Protein AF-A0A257NS81-F1 (afdb_monomer)

Foldseek 3Di:
DDVVLVVVVVVVVLCQQQQLQVQKHKDKDAPVDPVDPVCGIDIDIDGHHRDHDPVNVVVVVDDDDPDDDPPDDDDPVVVVVCVPVDDDPD

Structure (mmCIF, N/CA/C/O backbone):
data_AF-A0A257NS81-F1
#
_entry.id   AF-A0A257NS81-F1
#
loop_
_atom_site.group_PDB
_atom_site.id
_atom_site.type_symbol
_atom_site.label_atom_id
_atom_site.label_alt_id
_atom_site.label_comp_id
_atom_site.label_asym_id
_atom_site.label_entity_id
_atom_site.label_seq_id
_atom_site.pdbx_PDB_ins_code
_atom_site.Cartn_x
_atom_site.Cartn_y
_atom_site.Cartn_z
_atom_site.occupancy
_atom_site.B_iso_or_equiv
_atom_site.auth_seq_id
_atom_site.auth_comp_id
_atom_site.auth_asym_id
_atom_site.auth_atom_id
_atom_site.pdbx_PDB_model_num
ATOM 1 N N . MET A 1 1 ? 1.415 -20.001 5.092 1.00 54.94 1 MET A N 1
ATOM 2 C CA . MET A 1 1 ? 1.393 -18.522 5.126 1.00 54.94 1 MET A CA 1
ATOM 3 C C . MET A 1 1 ? 0.448 -18.071 4.015 1.00 54.94 1 MET A C 1
ATOM 5 O O . MET A 1 1 ? 0.680 -18.458 2.878 1.00 54.94 1 MET A O 1
ATOM 9 N N . SER A 1 2 ? -0.675 -17.415 4.328 1.00 81.12 2 SER A N 1
ATOM 10 C CA . SER A 1 2 ? -1.667 -17.037 3.304 1.00 81.12 2 SER A CA 1
ATOM 11 C C . SER A 1 2 ? -1.199 -15.786 2.558 1.00 81.12 2 SER A C 1
ATOM 13 O O . SER A 1 2 ? -0.878 -14.786 3.201 1.00 81.12 2 SER A O 1
ATOM 15 N N . GLY A 1 3 ? -1.168 -15.818 1.222 1.00 90.12 3 GLY A N 1
ATOM 16 C CA . GLY A 1 3 ? -0.794 -14.660 0.396 1.00 90.12 3 GLY A CA 1
ATOM 17 C C . GLY A 1 3 ? -1.673 -13.425 0.641 1.00 90.12 3 GLY A C 1
ATOM 18 O O . GLY A 1 3 ? -1.224 -12.302 0.437 1.00 90.12 3 GLY A O 1
ATOM 19 N N . THR A 1 4 ? -2.885 -13.618 1.167 1.00 91.44 4 THR A N 1
ATOM 20 C CA . THR A 1 4 ? -3.811 -12.543 1.541 1.00 91.44 4 THR A CA 1
ATOM 21 C C . THR A 1 4 ? -3.241 -11.618 2.616 1.00 91.44 4 THR A C 1
ATOM 23 O O . THR A 1 4 ? -3.296 -10.404 2.456 1.00 91.44 4 THR A O 1
ATOM 26 N N . TYR A 1 5 ? -2.631 -12.154 3.679 1.00 92.50 5 TYR A N 1
ATOM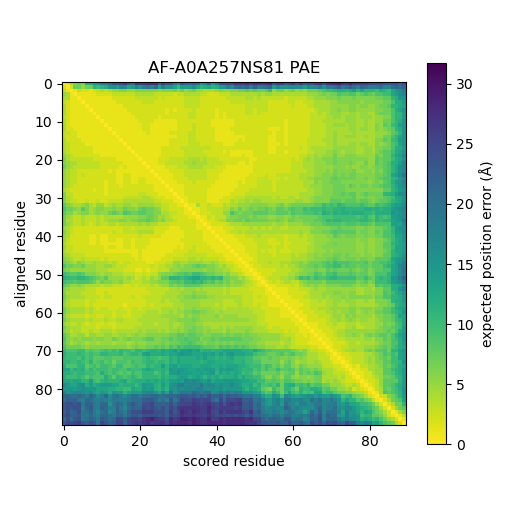 27 C CA . TYR A 1 5 ? -2.064 -11.308 4.739 1.00 92.50 5 TYR A CA 1
ATOM 28 C C . TYR A 1 5 ? -0.875 -10.484 4.240 1.00 92.50 5 TYR A C 1
ATOM 30 O O . TYR A 1 5 ? -0.713 -9.331 4.630 1.00 92.50 5 TYR A O 1
ATOM 38 N N . ILE A 1 6 ? -0.088 -11.047 3.319 1.00 94.25 6 ILE A N 1
ATOM 39 C CA . ILE A 1 6 ? 1.008 -10.329 2.659 1.00 94.25 6 ILE A CA 1
ATOM 40 C C . ILE A 1 6 ? 0.445 -9.180 1.813 1.00 94.25 6 ILE A C 1
ATOM 42 O O . ILE A 1 6 ? 0.943 -8.058 1.888 1.00 94.25 6 ILE A O 1
ATOM 46 N N . ALA A 1 7 ? -0.626 -9.431 1.054 1.00 94.88 7 ALA A N 1
ATOM 47 C CA . ALA A 1 7 ? -1.292 -8.397 0.267 1.00 94.88 7 ALA A CA 1
ATOM 48 C C . ALA A 1 7 ? -1.881 -7.279 1.146 1.00 94.88 7 ALA A C 1
ATOM 50 O O . ALA A 1 7 ? -1.740 -6.106 0.807 1.00 94.88 7 ALA A O 1
ATOM 51 N N . HIS A 1 8 ? -2.486 -7.618 2.289 1.00 95.88 8 HIS A N 1
ATOM 52 C CA . HIS A 1 8 ? -3.004 -6.625 3.235 1.00 95.88 8 HIS A CA 1
ATOM 53 C C . HIS A 1 8 ? -1.879 -5.784 3.847 1.00 95.88 8 HIS A C 1
ATOM 55 O O . HIS A 1 8 ? -2.002 -4.564 3.895 1.00 95.88 8 HIS A O 1
ATOM 61 N N . GLY A 1 9 ? -0.759 -6.399 4.239 1.00 95.44 9 GLY A N 1
ATOM 62 C CA . GLY A 1 9 ? 0.417 -5.668 4.723 1.00 95.44 9 GLY A CA 1
ATOM 63 C C . GLY A 1 9 ? 0.968 -4.694 3.678 1.00 95.44 9 GLY A C 1
ATOM 64 O O . GLY A 1 9 ? 1.192 -3.524 3.977 1.00 95.44 9 GLY A O 1
ATOM 65 N N . ALA A 1 10 ? 1.097 -5.141 2.425 1.00 95.62 10 ALA A N 1
ATOM 66 C CA . ALA A 1 10 ? 1.518 -4.272 1.327 1.00 95.62 10 ALA A CA 1
ATOM 67 C C . ALA A 1 10 ? 0.531 -3.114 1.093 1.00 95.62 10 ALA A C 1
ATOM 69 O O . ALA A 1 10 ? 0.946 -1.990 0.821 1.00 95.62 10 ALA A O 1
ATOM 70 N N . LEU A 1 11 ? -0.779 -3.360 1.194 1.00 96.94 11 LEU A N 1
ATOM 71 C CA . LEU A 1 11 ? -1.794 -2.310 1.090 1.00 96.94 11 LEU A CA 1
ATOM 72 C C . LEU A 1 11 ? -1.673 -1.282 2.223 1.00 96.94 11 LEU A C 1
ATOM 74 O O . LEU A 1 11 ? -1.704 -0.087 1.943 1.00 96.94 11 LEU A O 1
ATOM 78 N N . ILE A 1 12 ? -1.506 -1.733 3.468 1.00 97.62 12 ILE A N 1
ATOM 79 C CA . ILE A 1 12 ? -1.338 -0.857 4.636 1.00 97.62 12 ILE A CA 1
ATOM 80 C C . ILE A 1 12 ? -0.139 0.074 4.438 1.00 97.62 12 ILE A C 1
ATOM 82 O O . ILE A 1 12 ? -0.285 1.283 4.593 1.00 97.62 12 ILE A O 1
ATOM 86 N N . GLU A 1 13 ? 1.006 -0.454 4.004 1.00 96.69 13 GLU A N 1
ATOM 87 C CA . GLU A 1 13 ? 2.195 0.364 3.731 1.00 96.69 13 GLU A CA 1
ATOM 88 C C . GLU A 1 13 ? 1.942 1.403 2.627 1.00 96.69 13 GLU A C 1
ATOM 90 O O . GLU A 1 13 ? 2.305 2.570 2.761 1.00 96.69 13 GLU A O 1
ATOM 95 N N . ASN A 1 14 ? 1.241 1.020 1.553 1.00 96.69 14 ASN A N 1
ATOM 96 C CA . ASN A 1 14 ? 0.859 1.976 0.512 1.00 96.69 14 ASN A CA 1
ATOM 97 C C . ASN A 1 14 ? -0.032 3.103 1.065 1.00 96.69 14 ASN A C 1
ATOM 99 O O . ASN A 1 14 ? 0.117 4.249 0.646 1.00 96.69 14 ASN A O 1
ATOM 103 N N . ILE A 1 15 ? -0.948 2.796 1.990 1.00 96.75 15 ILE A N 1
ATOM 104 C CA . ILE A 1 15 ? -1.805 3.798 2.639 1.00 96.75 15 ILE A CA 1
ATOM 105 C C . ILE A 1 15 ? -0.962 4.741 3.504 1.00 96.75 15 ILE A C 1
ATOM 107 O O . ILE A 1 15 ? -1.144 5.954 3.412 1.00 96.75 15 ILE A O 1
ATOM 111 N N . ILE A 1 16 ? -0.013 4.212 4.285 1.00 96.44 16 ILE A N 1
ATOM 112 C CA . ILE A 1 16 ? 0.909 5.011 5.110 1.00 96.44 16 ILE A CA 1
ATOM 113 C C . ILE A 1 16 ? 1.713 5.984 4.239 1.00 96.44 16 ILE A C 1
ATOM 115 O O . ILE A 1 16 ? 1.804 7.166 4.564 1.00 96.44 16 ILE A O 1
ATOM 119 N N . LEU A 1 17 ? 2.254 5.508 3.115 1.00 95.88 17 LEU A N 1
ATOM 120 C CA . LEU A 1 17 ? 3.045 6.325 2.193 1.00 95.88 17 LEU A CA 1
ATOM 121 C C . LEU A 1 17 ? 2.201 7.368 1.446 1.00 95.88 17 LEU A C 1
ATOM 123 O O . LEU A 1 17 ? 2.683 8.470 1.189 1.00 95.88 17 LEU A O 1
ATOM 127 N N . ALA A 1 18 ? 0.959 7.037 1.081 1.00 95.56 18 ALA A N 1
ATOM 128 C CA . ALA A 1 18 ? 0.108 7.910 0.276 1.00 95.56 18 ALA A CA 1
ATOM 129 C C . ALA A 1 18 ? -0.676 8.946 1.098 1.00 95.56 18 ALA A C 1
ATOM 131 O O . ALA A 1 18 ? -0.940 10.034 0.590 1.00 95.56 18 ALA A O 1
ATOM 132 N N . ALA A 1 19 ? -1.047 8.646 2.347 1.00 96.38 19 ALA A N 1
ATOM 133 C CA . ALA A 1 19 ? -1.884 9.524 3.171 1.00 9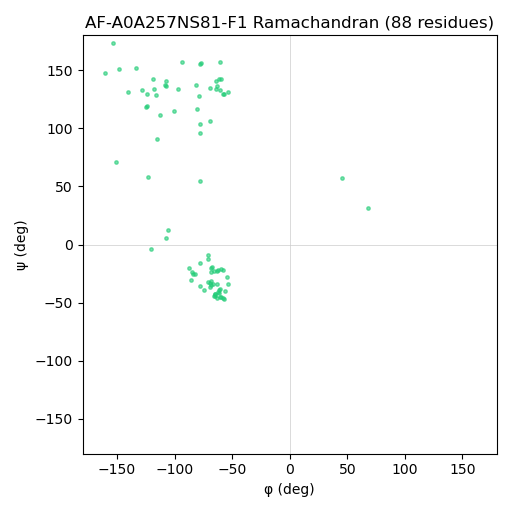6.38 19 ALA A CA 1
ATOM 134 C C . ALA A 1 19 ? -1.325 10.958 3.351 1.00 96.38 19 ALA A C 1
ATOM 136 O O . ALA A 1 19 ? -2.105 11.911 3.218 1.00 96.38 19 ALA A O 1
ATOM 137 N N . PRO A 1 20 ? -0.003 11.172 3.533 1.00 96.31 20 PRO A N 1
ATOM 138 C CA . PRO A 1 20 ? 0.559 12.517 3.651 1.00 96.31 20 PRO A CA 1
ATOM 139 C C . PRO A 1 20 ? 0.375 13.392 2.404 1.00 96.31 20 PRO A C 1
ATOM 141 O O . PRO A 1 20 ? 0.346 14.616 2.533 1.00 96.31 20 PRO A O 1
ATOM 144 N N . LEU A 1 21 ? 0.168 12.809 1.213 1.00 94.69 21 LEU A N 1
ATOM 145 C CA . LEU A 1 21 ? -0.156 13.570 -0.006 1.00 94.69 21 LEU A CA 1
ATOM 146 C C . LEU A 1 21 ? -1.493 14.312 0.109 1.00 94.69 21 LEU A C 1
ATOM 148 O O . LEU A 1 21 ? -1.730 15.281 -0.608 1.00 94.69 21 LEU A O 1
ATOM 152 N N . SER A 1 22 ? -2.374 13.847 0.993 1.00 94.88 22 SER A N 1
ATOM 153 C CA . SER A 1 22 ? -3.676 14.451 1.281 1.00 94.88 22 SER A CA 1
ATOM 154 C C . SER A 1 22 ? -3.705 15.180 2.627 1.00 94.88 22 SER A C 1
ATOM 156 O O . SER A 1 22 ? -4.784 15.516 3.101 1.00 94.88 22 SER A O 1
ATOM 158 N N . GLY A 1 23 ? -2.546 15.420 3.254 1.00 97.19 23 GLY A N 1
ATOM 159 C CA . GLY A 1 23 ? -2.482 16.055 4.574 1.00 97.19 23 GLY A CA 1
ATOM 160 C C . GLY A 1 23 ? -3.042 15.167 5.684 1.00 97.19 23 GLY A C 1
ATOM 161 O O . GLY A 1 23 ? -3.607 15.672 6.650 1.00 97.19 23 GLY A O 1
ATOM 162 N N . LEU A 1 24 ? -2.910 13.842 5.547 1.00 97.88 24 LEU A N 1
ATOM 163 C CA . LEU A 1 24 ? -3.355 12.874 6.546 1.00 97.88 24 LEU A CA 1
ATOM 164 C C . LEU A 1 24 ? -2.176 12.067 7.101 1.00 97.88 24 LEU A C 1
ATOM 166 O O . LEU A 1 24 ? -1.342 11.557 6.355 1.00 97.88 24 LEU A O 1
ATOM 170 N N . ALA A 1 25 ? -2.131 11.921 8.421 1.00 97.12 25 ALA A N 1
ATOM 171 C CA . ALA A 1 25 ? -1.320 10.924 9.104 1.00 97.12 25 ALA A CA 1
ATOM 172 C C . ALA A 1 25 ? -2.159 9.666 9.352 1.00 97.12 25 ALA A C 1
ATOM 174 O O . ALA A 1 25 ? -3.389 9.727 9.397 1.00 97.12 25 ALA A O 1
ATOM 175 N N . THR A 1 26 ? -1.492 8.526 9.513 1.00 97.88 26 THR A N 1
ATOM 176 C CA . THR A 1 26 ? -2.137 7.227 9.731 1.00 97.88 26 THR A CA 1
ATOM 177 C C . THR A 1 26 ? -1.732 6.636 11.076 1.00 97.88 26 THR A C 1
ATOM 179 O O . THR A 1 26 ? -0.582 6.742 11.498 1.00 97.88 26 THR A O 1
ATOM 182 N N . SER A 1 27 ? -2.686 5.990 11.742 1.00 98.00 27 SER A N 1
ATOM 183 C CA . SER A 1 27 ? -2.456 5.126 12.900 1.00 98.00 27 SER A CA 1
ATOM 184 C C . SER A 1 27 ? -3.046 3.753 12.606 1.00 98.00 27 SER A C 1
ATOM 186 O O . SER A 1 27 ? -4.192 3.660 12.164 1.00 98.00 27 SER A O 1
ATOM 188 N N . ILE A 1 28 ? -2.257 2.699 12.816 1.00 98.00 28 ILE A N 1
ATOM 189 C CA . ILE A 1 28 ? -2.607 1.329 12.433 1.00 98.00 28 ILE A CA 1
ATOM 190 C C . ILE A 1 28 ? -2.735 0.459 13.678 1.00 98.00 28 ILE A C 1
ATOM 192 O O . ILE A 1 28 ? -1.802 0.363 14.477 1.00 98.00 28 ILE A O 1
ATOM 196 N N . ARG A 1 29 ? -3.859 -0.249 13.800 1.00 97.44 29 ARG A N 1
ATOM 197 C CA . ARG A 1 29 ? -4.024 -1.361 14.744 1.00 97.44 29 ARG A CA 1
ATOM 198 C C . ARG A 1 29 ? -4.171 -2.652 13.955 1.00 97.44 29 ARG A C 1
ATOM 200 O O . ARG A 1 29 ? -5.161 -2.830 13.257 1.00 97.44 29 ARG A O 1
ATOM 207 N N . LEU A 1 30 ? -3.181 -3.535 14.033 1.00 95.62 30 LEU A N 1
ATOM 208 C CA . LEU A 1 30 ? -3.217 -4.835 13.358 1.00 95.62 30 LEU A CA 1
ATOM 209 C C . LEU A 1 30 ? -4.026 -5.835 14.183 1.00 95.62 30 LEU A C 1
ATOM 211 O O . LEU A 1 30 ? -3.839 -5.893 15.395 1.00 95.62 30 LEU A O 1
ATOM 215 N N . LEU A 1 31 ? -4.870 -6.629 13.515 1.00 93.62 31 LEU A N 1
ATOM 216 C CA . LEU A 1 31 ? -5.734 -7.647 14.135 1.00 93.62 31 LEU A CA 1
ATOM 217 C C . LEU A 1 31 ? -6.446 -7.103 15.395 1.00 93.62 31 LEU A C 1
ATOM 219 O O . LEU A 1 31 ? -6.241 -7.622 16.493 1.00 93.62 31 LEU A O 1
ATOM 223 N N . PRO A 1 32 ? -7.218 -6.006 15.260 1.00 95.62 32 PRO A N 1
ATOM 224 C CA . PRO A 1 32 ? -7.692 -5.218 16.397 1.00 95.62 32 PRO A CA 1
ATOM 225 C C . PRO A 1 32 ? -8.716 -5.952 17.269 1.00 95.62 32 PRO A C 1
ATOM 227 O O . PRO A 1 32 ? -8.860 -5.605 18.440 1.00 95.62 32 PRO A O 1
ATOM 230 N N . ASP A 1 33 ? -9.414 -6.947 16.716 1.00 94.25 33 ASP A N 1
ATOM 231 C CA . ASP A 1 33 ? -10.396 -7.756 17.428 1.00 94.25 33 ASP A CA 1
ATOM 232 C C . ASP A 1 33 ? -10.061 -9.248 17.304 1.00 94.25 33 ASP A C 1
ATOM 234 O O . ASP A 1 33 ? -10.058 -9.827 16.220 1.00 94.25 33 ASP A O 1
ATOM 238 N N . SER A 1 34 ? -9.805 -9.892 18.442 1.00 90.00 34 SER A N 1
ATOM 239 C CA . SER A 1 34 ? -9.565 -11.336 18.514 1.00 90.00 34 SER A CA 1
ATOM 240 C C . SER A 1 34 ? -10.800 -12.186 18.186 1.00 90.00 34 SER A C 1
ATOM 242 O O . SER A 1 34 ? -10.653 -13.372 17.886 1.00 90.00 34 SER A O 1
ATOM 244 N N . ALA A 1 35 ? -12.002 -11.610 18.270 1.00 94.75 35 ALA A N 1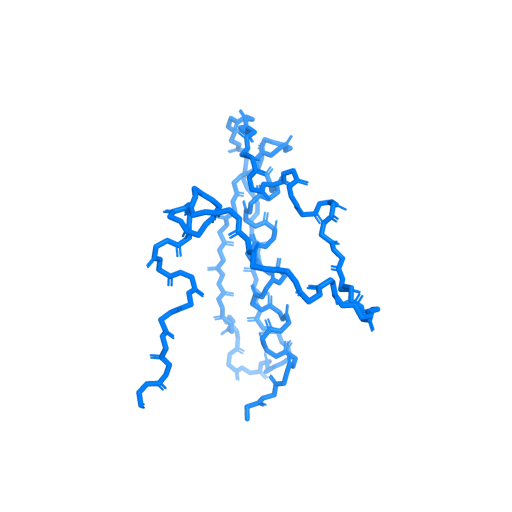
ATOM 245 C CA . ALA A 1 35 ? -13.253 -12.280 17.932 1.00 94.75 35 ALA A CA 1
ATOM 246 C C . ALA A 1 35 ? -13.579 -12.202 16.429 1.00 94.75 35 ALA A C 1
ATOM 248 O O . ALA A 1 35 ? -14.274 -13.083 15.920 1.00 94.75 35 ALA A O 1
ATOM 249 N N . ASP A 1 36 ? -13.042 -11.210 15.709 1.00 93.19 36 ASP A N 1
ATOM 250 C CA . ASP A 1 36 ? -13.196 -11.059 14.260 1.00 93.19 36 A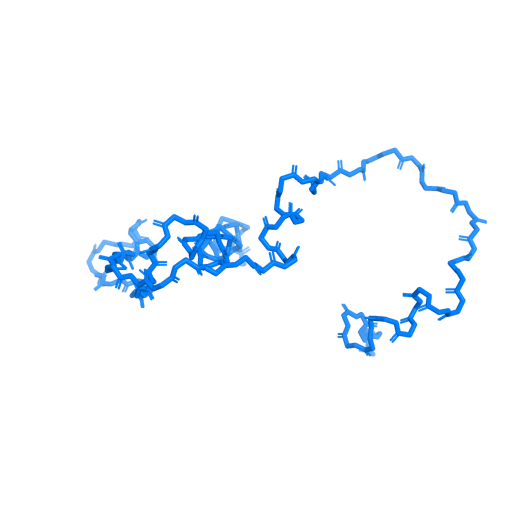SP A CA 1
ATOM 251 C C . ASP A 1 36 ? -11.855 -11.205 13.528 1.00 93.19 36 ASP A C 1
ATOM 253 O O . ASP A 1 36 ? -11.138 -10.248 13.238 1.00 93.19 36 ASP A O 1
ATOM 257 N N . LEU A 1 37 ? -11.550 -12.445 13.146 1.00 87.81 37 LEU A N 1
ATOM 258 C CA . LEU A 1 37 ? -10.333 -12.783 12.406 1.00 87.81 37 LEU A CA 1
ATOM 259 C C . LEU A 1 37 ? -10.331 -12.283 10.948 1.00 87.81 37 LEU A C 1
ATOM 261 O O . LEU A 1 37 ? -9.305 -12.413 10.271 1.00 87.81 37 LEU A O 1
ATOM 265 N N . GLN A 1 38 ? -11.455 -11.764 10.436 1.00 91.31 38 GLN A N 1
ATOM 266 C CA . GLN A 1 38 ? -11.528 -11.184 9.090 1.00 91.31 38 GLN A CA 1
ATOM 267 C C . GLN A 1 38 ? -11.071 -9.719 9.080 1.00 91.31 38 GLN A C 1
ATOM 269 O O . GLN A 1 38 ? -10.570 -9.242 8.057 1.00 91.31 38 GLN A O 1
ATOM 274 N N . CYS A 1 39 ? -11.175 -9.016 10.211 1.00 94.69 39 CYS A N 1
ATOM 275 C CA . CYS A 1 39 ? -10.656 -7.662 10.365 1.00 94.69 39 CYS A CA 1
ATOM 276 C C . CYS A 1 39 ? -9.134 -7.689 10.575 1.00 94.69 39 CYS A C 1
ATOM 278 O O . CYS A 1 39 ? -8.625 -7.885 11.678 1.00 94.69 39 CYS A O 1
ATOM 280 N N . THR A 1 40 ? -8.365 -7.502 9.500 1.00 94.69 40 THR A N 1
ATOM 281 C CA . THR A 1 40 ? -6.898 -7.620 9.582 1.00 94.69 40 THR A CA 1
ATOM 282 C C . THR A 1 40 ? -6.197 -6.372 10.099 1.00 94.69 40 THR A C 1
ATOM 284 O O . THR A 1 40 ? -5.083 -6.471 10.614 1.00 94.69 40 THR A O 1
ATOM 287 N N . ALA A 1 41 ? -6.812 -5.202 9.940 1.00 96.88 41 ALA A N 1
ATOM 288 C CA . ALA A 1 41 ? -6.293 -3.946 10.455 1.00 96.88 41 ALA A CA 1
ATOM 289 C C . ALA A 1 41 ? -7.395 -2.891 10.551 1.00 96.88 41 ALA A C 1
ATOM 291 O O . ALA A 1 41 ? -8.281 -2.831 9.701 1.00 96.88 41 ALA A O 1
ATOM 292 N N . GLU A 1 42 ? -7.272 -2.014 11.536 1.00 97.94 42 GLU A N 1
ATOM 293 C CA . GLU A 1 42 ? -7.991 -0.749 11.604 1.00 97.94 42 GLU A CA 1
ATOM 294 C C . GLU A 1 42 ? -7.017 0.394 11.316 1.00 97.94 42 GLU A C 1
ATOM 296 O O . GLU A 1 42 ? -5.889 0.401 11.820 1.00 97.94 42 GLU A O 1
ATOM 301 N N . ILE A 1 43 ? -7.458 1.348 10.497 1.00 98.31 43 ILE A N 1
ATOM 302 C CA . ILE A 1 43 ? -6.667 2.499 10.066 1.00 98.31 43 ILE A CA 1
ATOM 303 C C . ILE A 1 43 ? -7.430 3.764 10.434 1.00 98.31 43 ILE A C 1
ATOM 305 O O . ILE A 1 43 ? -8.531 3.993 9.933 1.00 98.31 43 ILE A O 1
ATOM 309 N N . THR A 1 44 ? -6.820 4.597 11.268 1.00 98.38 44 THR A N 1
ATOM 310 C CA . THR A 1 44 ? -7.365 5.903 11.644 1.00 98.38 44 THR A CA 1
ATOM 311 C C . THR A 1 44 ? -6.551 7.001 10.984 1.00 98.38 44 THR A C 1
ATOM 313 O O . THR A 1 44 ? -5.320 6.942 10.973 1.00 98.38 44 THR A O 1
ATOM 316 N N . PHE A 1 45 ? -7.245 8.010 10.462 1.00 98.31 45 PHE A N 1
ATOM 317 C CA . PHE A 1 45 ? -6.634 9.178 9.843 1.00 98.31 45 PHE A CA 1
ATOM 318 C C . PHE A 1 45 ? -6.779 10.403 10.738 1.00 98.31 45 PHE A C 1
ATOM 320 O O . PHE A 1 45 ? -7.833 10.626 11.333 1.00 98.31 45 PHE A O 1
ATOM 327 N N . THR A 1 46 ? -5.730 11.213 10.796 1.00 98.25 46 THR A N 1
ATOM 328 C CA . THR A 1 46 ? -5.740 12.519 11.463 1.00 98.25 46 THR A CA 1
ATOM 329 C C . THR A 1 46 ? -5.105 13.556 10.554 1.00 98.25 46 THR A C 1
ATOM 331 O O . THR A 1 46 ? -4.227 13.217 9.763 1.00 98.25 46 THR A O 1
ATOM 334 N N . GLU A 1 47 ? -5.504 14.818 10.676 1.00 98.19 47 GLU A N 1
ATOM 335 C CA . GLU A 1 47 ? -4.880 15.902 9.916 1.00 98.19 47 GLU A CA 1
ATOM 336 C C . GLU A 1 47 ? -3.378 16.009 10.221 1.00 98.19 47 GLU A C 1
ATOM 338 O O . GLU A 1 47 ? -2.924 15.811 11.353 1.00 98.19 47 GLU A O 1
ATOM 343 N N . THR A 1 48 ? -2.595 16.306 9.191 1.00 96.50 48 THR A N 1
ATOM 344 C CA . THR A 1 48 ? -1.160 16.570 9.279 1.00 96.50 48 THR A CA 1
ATOM 345 C C . THR A 1 48 ? -0.712 17.478 8.132 1.00 96.50 48 THR A C 1
ATOM 347 O O . THR A 1 48 ? -1.479 17.796 7.223 1.00 96.50 48 THR A O 1
ATOM 350 N N . THR A 1 49 ? 0.545 17.909 8.158 1.00 95.31 49 THR A N 1
ATOM 351 C CA . THR A 1 49 ? 1.121 18.713 7.077 1.00 95.31 49 THR A CA 1
ATOM 352 C C . THR A 1 49 ? 1.277 17.870 5.814 1.00 95.31 49 THR A C 1
ATOM 354 O O . THR A 1 49 ? 1.798 16.756 5.866 1.00 95.31 49 THR A O 1
ATOM 357 N N . VAL A 1 50 ? 0.879 18.421 4.665 1.00 95.38 50 VAL A N 1
ATOM 358 C CA . VAL A 1 50 ? 1.102 17.770 3.369 1.00 95.38 50 VAL A CA 1
ATOM 359 C C . VAL A 1 50 ? 2.595 17.517 3.162 1.00 95.38 50 VAL A C 1
ATOM 361 O O . VAL A 1 50 ? 3.413 18.426 3.303 1.00 95.38 50 VAL A O 1
ATOM 364 N N . SER A 1 51 ? 2.942 16.285 2.798 1.00 91.75 51 SER A N 1
ATOM 365 C CA . SER A 1 51 ? 4.316 15.886 2.503 1.00 91.75 51 SER A CA 1
ATOM 366 C C . SER A 1 51 ? 4.343 14.946 1.307 1.00 91.75 51 SER A C 1
ATOM 368 O O . SER A 1 51 ? 3.580 13.981 1.246 1.00 91.75 51 SER A O 1
ATOM 370 N N . VAL A 1 52 ? 5.227 15.233 0.352 1.00 85.06 52 VAL A N 1
ATOM 371 C CA . VAL A 1 52 ? 5.419 14.410 -0.843 1.00 85.06 52 VAL A CA 1
ATOM 372 C C . VAL A 1 52 ? 6.653 13.543 -0.649 1.00 85.06 52 VAL A C 1
ATOM 374 O O . VAL A 1 52 ? 7.772 14.041 -0.556 1.00 85.06 52 VAL A O 1
ATOM 377 N N . SER A 1 53 ? 6.435 12.231 -0.594 1.00 86.50 53 SER A N 1
ATOM 378 C CA . SER A 1 53 ? 7.505 11.237 -0.612 1.00 86.50 53 SER A CA 1
ATOM 379 C C . SER A 1 53 ? 7.692 10.703 -2.035 1.00 86.50 53 SER A C 1
ATOM 381 O O . SER A 1 53 ? 6.701 10.285 -2.640 1.00 86.50 53 SER A O 1
ATOM 383 N N . PRO A 1 54 ? 8.932 10.600 -2.553 1.00 87.31 54 PRO A N 1
ATOM 384 C CA . PRO A 1 54 ? 9.206 9.916 -3.823 1.00 87.31 54 PRO A CA 1
ATOM 385 C C . PRO A 1 54 ? 8.675 8.469 -3.863 1.00 87.31 54 PRO A C 1
ATOM 387 O O . PRO A 1 54 ? 8.305 7.945 -4.917 1.00 87.31 54 PRO A O 1
ATOM 390 N N . LEU A 1 55 ? 8.581 7.815 -2.698 1.00 90.00 55 LEU A N 1
ATOM 391 C CA . LEU A 1 55 ? 8.011 6.470 -2.587 1.00 90.00 55 LEU A CA 1
ATOM 392 C C . LEU A 1 55 ? 6.504 6.459 -2.862 1.00 90.00 55 LEU A C 1
ATOM 394 O O . LEU A 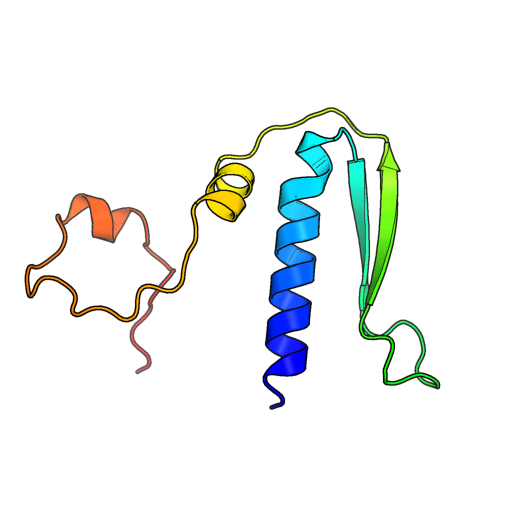1 55 ? 6.002 5.512 -3.462 1.00 90.00 55 LEU A O 1
ATOM 398 N N . ALA A 1 56 ? 5.787 7.513 -2.470 1.00 91.12 56 ALA A N 1
ATOM 399 C CA . ALA A 1 56 ? 4.353 7.632 -2.708 1.00 91.12 56 ALA A CA 1
ATOM 400 C C . ALA A 1 56 ? 4.041 7.822 -4.200 1.00 91.12 56 ALA A C 1
ATOM 402 O O . ALA A 1 56 ? 3.042 7.307 -4.698 1.00 91.12 56 ALA A O 1
ATOM 403 N N . GLU A 1 57 ? 4.916 8.506 -4.940 1.00 89.81 57 GLU A N 1
ATOM 404 C CA . GLU A 1 57 ? 4.791 8.636 -6.396 1.00 89.81 57 GLU A CA 1
ATOM 405 C C . GLU A 1 57 ? 4.954 7.280 -7.094 1.00 89.81 57 GLU A C 1
ATOM 407 O O . GLU A 1 57 ? 4.126 6.906 -7.928 1.00 89.81 57 GLU A O 1
ATOM 412 N N . SER A 1 58 ? 5.933 6.487 -6.646 1.00 92.06 58 SER A N 1
ATOM 413 C CA . SER A 1 58 ? 6.231 5.150 -7.184 1.00 92.06 58 SER A CA 1
ATOM 414 C C . SER A 1 58 ? 5.056 4.160 -7.069 1.00 92.06 58 SER A C 1
ATOM 416 O O . SER A 1 58 ? 4.983 3.185 -7.821 1.00 92.06 58 SER A O 1
ATOM 418 N N . ILE A 1 59 ? 4.100 4.403 -6.161 1.00 92.50 59 ILE A N 1
ATOM 419 C CA . ILE A 1 59 ? 2.880 3.591 -5.998 1.00 92.50 59 ILE A CA 1
ATOM 420 C C . ILE A 1 59 ? 1.997 3.629 -7.250 1.00 92.50 59 ILE A C 1
ATOM 422 O O . ILE A 1 59 ? 1.344 2.628 -7.557 1.00 92.50 59 ILE A O 1
ATOM 426 N N . ARG A 1 60 ? 1.961 4.758 -7.968 1.00 89.44 60 ARG A N 1
ATOM 427 C CA . ARG A 1 60 ? 1.154 4.894 -9.191 1.00 89.44 60 ARG A CA 1
ATOM 428 C C . ARG A 1 60 ? 1.805 4.219 -10.392 1.00 89.44 60 ARG A C 1
ATOM 430 O O . ARG A 1 60 ? 1.098 3.631 -11.204 1.00 89.44 60 ARG A O 1
ATOM 437 N N . ASP A 1 61 ? 3.131 4.264 -10.464 1.00 90.75 61 ASP A N 1
ATOM 438 C CA . ASP A 1 61 ? 3.879 3.784 -11.629 1.00 90.75 61 ASP A CA 1
ATOM 439 C C . ASP A 1 61 ? 4.207 2.283 -11.555 1.00 90.75 61 ASP A C 1
ATOM 441 O O . ASP A 1 61 ? 4.471 1.632 -12.578 1.00 90.75 61 ASP A O 1
ATOM 445 N N . ARG A 1 62 ? 4.182 1.695 -10.348 1.00 92.25 62 ARG A N 1
ATOM 446 C CA . ARG A 1 62 ? 4.491 0.272 -10.169 1.00 92.25 62 ARG A CA 1
ATOM 447 C C . ARG A 1 62 ? 3.486 -0.621 -10.891 1.00 92.25 62 ARG A C 1
ATOM 449 O O . ARG A 1 62 ? 2.270 -0.487 -10.776 1.00 92.25 62 ARG A O 1
ATOM 456 N N . HIS A 1 63 ? 4.016 -1.634 -11.556 1.00 94.75 63 HIS A N 1
ATOM 457 C CA . HIS A 1 63 ? 3.238 -2.672 -12.210 1.00 94.75 63 HIS A CA 1
ATOM 458 C C . HIS A 1 63 ? 4.011 -3.989 -12.180 1.00 94.75 63 HIS A C 1
ATOM 460 O O . HIS A 1 63 ? 5.242 -4.013 -12.184 1.00 94.75 63 HIS A O 1
ATOM 466 N N . THR A 1 64 ? 3.297 -5.113 -12.166 1.00 94.31 64 THR A N 1
ATOM 467 C CA . THR A 1 64 ? 3.940 -6.419 -12.334 1.00 94.31 64 THR A CA 1
ATOM 468 C C . THR A 1 64 ? 4.252 -6.631 -13.809 1.00 94.31 64 THR A C 1
ATOM 470 O O . THR A 1 64 ? 3.359 -6.951 -14.597 1.00 94.31 64 THR A O 1
ATOM 473 N N . ASN A 1 65 ? 5.519 -6.486 -14.191 1.00 94.00 65 ASN A N 1
ATOM 474 C CA . ASN A 1 65 ? 5.966 -6.863 -15.524 1.00 94.00 65 ASN A CA 1
ATOM 475 C C . ASN A 1 65 ? 6.199 -8.383 -15.587 1.00 94.00 65 ASN A C 1
ATOM 477 O O . ASN A 1 65 ? 7.043 -8.920 -14.879 1.00 94.00 65 ASN A O 1
ATOM 481 N N . ARG A 1 66 ? 5.421 -9.078 -16.425 1.00 95.44 66 ARG A N 1
ATOM 482 C CA . ARG A 1 66 ? 5.563 -10.526 -16.687 1.00 95.44 66 ARG A CA 1
ATOM 483 C C . ARG A 1 66 ? 6.142 -10.828 -18.070 1.00 95.44 66 ARG A C 1
ATOM 485 O O . ARG A 1 66 ? 6.165 -11.984 -18.485 1.00 95.44 66 ARG A O 1
ATOM 492 N N . LYS A 1 67 ? 6.553 -9.798 -18.813 1.00 94.50 67 LYS A N 1
ATOM 493 C CA . LYS A 1 67 ? 7.249 -9.963 -20.091 1.00 94.50 67 LYS A CA 1
ATOM 494 C C . LYS A 1 67 ? 8.710 -10.346 -19.820 1.00 94.50 67 LYS A C 1
ATOM 496 O O . LYS A 1 67 ? 9.218 -10.027 -18.745 1.00 94.50 67 LYS A O 1
ATOM 501 N N . PRO A 1 68 ? 9.394 -11.002 -20.771 1.00 94.88 68 PRO A N 1
ATOM 502 C CA . PRO A 1 68 ? 10.824 -11.254 -20.651 1.00 94.88 68 PRO A CA 1
ATOM 503 C C . PRO A 1 68 ? 11.589 -9.952 -20.396 1.00 94.88 68 PRO A C 1
ATOM 505 O O . PRO A 1 68 ? 11.377 -8.958 -21.094 1.00 94.88 68 PRO A O 1
ATOM 508 N N . TYR A 1 69 ? 12.465 -9.966 -19.395 1.00 91.44 69 TYR A N 1
ATOM 509 C CA . TYR A 1 69 ? 13.419 -8.887 -19.163 1.00 91.44 69 TYR A CA 1
ATOM 510 C C . TYR A 1 69 ? 14.590 -9.004 -20.143 1.00 91.44 69 TYR A C 1
ATOM 512 O O . TYR A 1 69 ? 14.904 -10.094 -20.628 1.00 91.44 69 TYR A O 1
ATOM 520 N N . GLU A 1 70 ? 15.256 -7.885 -20.425 1.00 93.06 70 GLU A N 1
ATOM 521 C CA . GLU A 1 70 ? 16.511 -7.904 -21.175 1.00 93.06 70 GLU A CA 1
ATOM 522 C C . GLU A 1 70 ? 17.562 -8.719 -20.413 1.00 93.06 70 GLU A C 1
ATOM 524 O O . GLU A 1 70 ? 17.776 -8.509 -19.220 1.00 93.06 70 GLU A O 1
ATOM 529 N N . SER A 1 71 ? 18.264 -9.616 -21.111 1.00 89.69 71 SER A N 1
ATOM 530 C CA . SER A 1 71 ? 19.386 -10.378 -20.546 1.00 89.69 71 SER A CA 1
ATOM 531 C C . SER A 1 71 ? 20.656 -9.521 -20.482 1.00 89.69 71 SER A C 1
ATOM 533 O O . SER A 1 71 ? 21.699 -9.871 -21.038 1.00 89.69 71 SER A O 1
ATOM 535 N N . ARG A 1 72 ? 20.547 -8.359 -19.839 1.00 90.94 72 ARG A N 1
ATOM 536 C CA . ARG A 1 72 ? 21.602 -7.360 -19.689 1.00 90.94 72 ARG A CA 1
ATOM 537 C C . ARG A 1 72 ? 21.738 -7.011 -18.216 1.00 90.94 72 ARG A C 1
ATOM 539 O O . ARG A 1 72 ? 20.745 -6.756 -17.540 1.00 90.94 72 ARG A O 1
ATOM 546 N N . LEU A 1 73 ? 22.976 -6.982 -17.732 1.00 87.06 73 LEU A N 1
ATOM 547 C CA . LEU A 1 73 ? 23.242 -6.565 -16.362 1.00 87.06 73 LEU A CA 1
ATOM 548 C C . LEU A 1 73 ? 22.849 -5.089 -16.168 1.00 87.06 73 LEU A C 1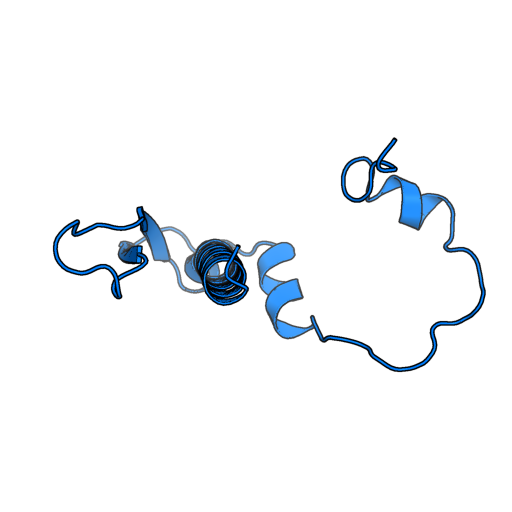
ATOM 550 O O . LEU A 1 73 ? 23.092 -4.270 -17.064 1.00 87.06 73 LEU A O 1
ATOM 554 N N . PRO A 1 74 ? 22.261 -4.729 -15.015 1.00 85.88 74 PRO A N 1
ATOM 555 C CA . PRO A 1 74 ? 22.062 -3.333 -14.653 1.00 85.88 74 PRO A CA 1
ATOM 556 C C . PRO A 1 74 ? 23.403 -2.599 -14.555 1.00 85.88 74 PRO A C 1
ATOM 558 O O . PRO A 1 74 ? 24.443 -3.212 -14.309 1.00 85.88 74 PRO A O 1
ATOM 561 N N . ALA A 1 75 ? 23.373 -1.275 -14.704 1.00 87.50 75 ALA A N 1
ATOM 562 C CA . ALA A 1 75 ? 24.537 -0.447 -14.407 1.00 87.50 75 ALA A CA 1
ATOM 563 C C . ALA A 1 75 ? 24.918 -0.587 -12.912 1.00 87.50 75 ALA A C 1
ATOM 565 O O . ALA A 1 75 ? 24.010 -0.687 -12.078 1.00 87.50 75 AL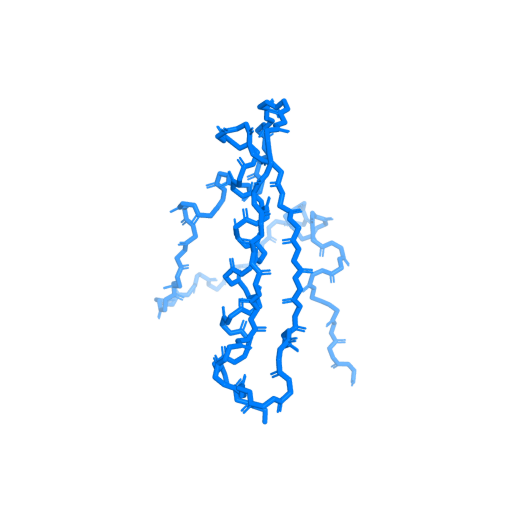A A O 1
ATOM 566 N N . PRO A 1 76 ? 26.214 -0.597 -12.542 1.00 83.69 76 PRO A N 1
ATOM 567 C CA . PRO A 1 76 ? 26.650 -0.751 -11.149 1.00 83.69 76 PRO A CA 1
ATOM 568 C C . PRO A 1 76 ? 26.011 0.253 -10.178 1.00 83.69 76 PRO A C 1
ATOM 570 O O . PRO A 1 76 ? 25.700 -0.093 -9.040 1.00 83.69 76 PRO A O 1
ATOM 573 N N . GLU A 1 77 ? 25.750 1.472 -10.645 1.00 83.62 77 GLU A N 1
ATOM 574 C CA . GLU A 1 77 ? 25.128 2.558 -9.881 1.00 83.62 77 GLU A CA 1
ATOM 575 C C . GLU A 1 77 ? 23.658 2.265 -9.561 1.00 83.62 77 GLU A C 1
ATOM 577 O O . GLU A 1 77 ? 23.144 2.663 -8.518 1.00 83.62 77 GLU A O 1
ATOM 582 N N . ALA A 1 78 ? 22.974 1.532 -10.442 1.00 81.81 78 ALA A N 1
ATOM 583 C CA . ALA A 1 78 ? 21.611 1.089 -10.186 1.00 81.81 78 ALA A CA 1
ATOM 584 C C . ALA A 1 78 ? 21.576 -0.003 -9.108 1.00 81.81 78 ALA A C 1
ATOM 586 O O . ALA A 1 78 ? 20.624 -0.058 -8.343 1.00 81.81 78 ALA A O 1
ATOM 587 N N . LEU A 1 79 ? 22.607 -0.852 -9.020 1.00 77.81 79 LEU A N 1
ATOM 588 C CA . LEU A 1 79 ? 22.708 -1.892 -7.989 1.00 77.81 79 LEU A CA 1
ATOM 589 C C . LEU A 1 79 ? 23.074 -1.305 -6.621 1.00 77.81 79 LEU A C 1
ATOM 591 O O . LEU A 1 79 ? 22.517 -1.723 -5.607 1.00 77.81 79 LEU A O 1
ATOM 595 N N . SER A 1 80 ? 23.970 -0.314 -6.582 1.00 76.56 80 SER A N 1
ATOM 596 C CA . SER A 1 80 ? 24.381 0.343 -5.334 1.00 76.56 80 SER A CA 1
ATOM 597 C C . SER A 1 80 ? 23.273 1.184 -4.692 1.00 76.56 80 SER A C 1
ATOM 599 O O . SER A 1 80 ? 23.320 1.421 -3.486 1.00 76.56 80 SER A O 1
ATOM 601 N N . ALA A 1 81 ? 22.252 1.578 -5.460 1.00 72.69 81 ALA A N 1
ATOM 602 C CA . ALA A 1 81 ? 21.045 2.232 -4.955 1.00 72.69 81 ALA A CA 1
ATOM 603 C C . ALA A 1 81 ? 20.121 1.294 -4.147 1.00 72.69 81 ALA A C 1
ATOM 605 O O . ALA A 1 81 ? 19.225 1.774 -3.452 1.00 72.69 81 ALA A O 1
ATOM 606 N N . PHE A 1 82 ? 20.347 -0.027 -4.189 1.00 72.12 82 PHE A N 1
ATOM 607 C CA . PHE A 1 82 ? 19.566 -1.033 -3.459 1.00 72.12 82 PHE A CA 1
ATOM 608 C C . PHE A 1 82 ? 20.443 -1.904 -2.537 1.00 72.12 82 PHE A C 1
ATOM 610 O O . PHE A 1 82 ? 20.438 -3.130 -2.666 1.00 72.12 82 PHE A O 1
ATOM 617 N N . PRO A 1 83 ? 21.186 -1.314 -1.582 1.00 58.16 83 PRO A N 1
ATOM 618 C CA . PRO A 1 83 ? 22.214 -2.032 -0.823 1.00 58.16 83 PRO A CA 1
ATOM 619 C C . PRO A 1 83 ? 21.658 -3.149 0.079 1.00 58.16 83 PRO A C 1
ATOM 621 O O . PRO A 1 83 ? 22.378 -4.095 0.385 1.00 58.16 83 PRO A O 1
ATOM 624 N N . ASP A 1 84 ? 20.377 -3.080 0.461 1.00 62.34 84 ASP A N 1
ATOM 625 C CA . ASP A 1 84 ? 19.726 -4.045 1.361 1.00 62.34 84 ASP A CA 1
ATOM 626 C C . ASP A 1 84 ? 18.510 -4.773 0.757 1.00 62.34 84 ASP A C 1
ATOM 628 O O . ASP A 1 84 ? 17.948 -5.660 1.398 1.00 62.34 84 ASP A O 1
ATOM 632 N N . ALA A 1 85 ? 18.085 -4.443 -0.469 1.00 56.44 85 ALA A N 1
ATOM 633 C CA . ALA A 1 85 ? 16.797 -4.914 -1.001 1.00 56.44 85 ALA A CA 1
ATOM 634 C C . ALA A 1 85 ? 16.808 -6.375 -1.493 1.00 56.44 85 ALA A C 1
ATOM 636 O O . ALA A 1 85 ? 15.752 -6.974 -1.688 1.00 56.44 85 ALA A O 1
ATOM 637 N N . ALA A 1 86 ? 17.991 -6.954 -1.699 1.00 55.75 86 ALA A N 1
ATOM 638 C CA . ALA A 1 86 ? 18.153 -8.329 -2.155 1.00 55.75 86 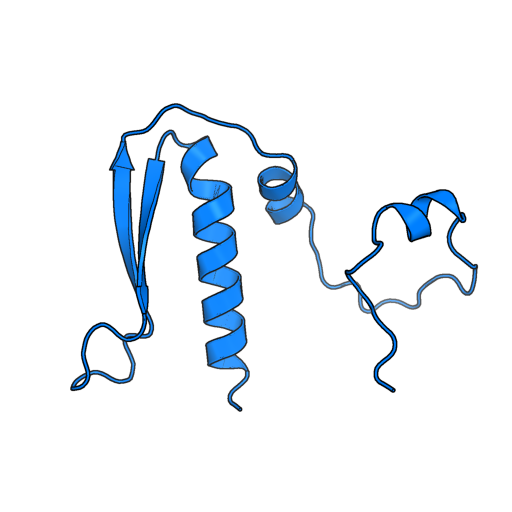ALA A CA 1
ATOM 639 C C . ALA A 1 86 ? 19.468 -8.907 -1.625 1.00 55.75 86 ALA A C 1
ATOM 641 O O . ALA A 1 86 ? 20.425 -9.113 -2.372 1.00 55.75 86 ALA A O 1
ATOM 642 N N . ARG A 1 87 ? 19.540 -9.166 -0.315 1.00 50.59 87 ARG A N 1
ATOM 643 C CA . ARG A 1 87 ? 20.612 -10.030 0.192 1.00 50.59 87 ARG A CA 1
ATOM 644 C C . ARG A 1 87 ? 20.411 -11.428 -0.403 1.00 50.59 87 ARG A C 1
ATOM 646 O O . ARG A 1 87 ? 19.276 -11.914 -0.391 1.00 50.59 87 ARG A O 1
ATOM 653 N N . PRO A 1 88 ? 21.463 -12.078 -0.928 1.00 46.78 88 PRO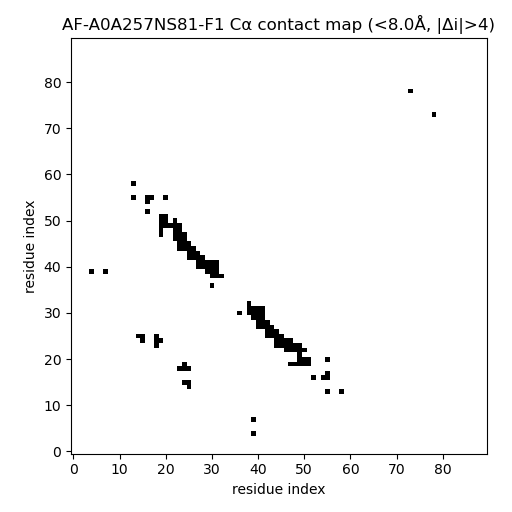 A N 1
ATOM 654 C CA . PRO A 1 88 ? 21.356 -13.468 -1.336 1.00 46.78 88 PRO A CA 1
ATOM 655 C C . PRO A 1 88 ? 20.897 -14.288 -0.128 1.00 46.78 88 PRO A C 1
ATOM 657 O O . PRO A 1 88 ? 21.439 -14.146 0.970 1.00 46.78 88 PRO A O 1
ATOM 660 N N . ILE A 1 89 ? 19.863 -15.105 -0.324 1.00 48.97 89 ILE A N 1
ATOM 661 C CA . ILE A 1 89 ? 19.465 -16.108 0.660 1.00 48.97 89 ILE A CA 1
ATOM 662 C C . ILE A 1 89 ? 20.590 -17.146 0.633 1.00 48.97 89 ILE A C 1
ATOM 664 O O . ILE A 1 89 ? 20.754 -17.835 -0.374 1.00 48.97 89 ILE A O 1
ATOM 668 N N . ALA A 1 90 ? 21.423 -17.141 1.674 1.00 43.88 90 ALA A N 1
ATOM 669 C CA . ALA A 1 90 ? 22.453 -18.152 1.892 1.00 43.88 90 ALA A CA 1
ATOM 670 C C . ALA A 1 90 ? 21.823 -19.498 2.267 1.00 43.88 90 ALA A C 1
ATOM 672 O O . ALA A 1 90 ? 20.770 -19.481 2.949 1.00 43.88 90 ALA A O 1
#

pLDDT: mean 88.52, std 13.13, range [43.88, 98.38]

Nearest PDB structures (foldseek):
  2ymv-assembly1_A  TM=7.207E-01  e=5.030E-02  Mycolicibacterium smegmatis
  6yvu-assembly1_B  TM=3.536E-01  e=5.732E+00  Saccharomyces cerevisiae S288C
  5m59-assembly1_D  TM=2.385E-01  e=8.705E+00  Thermochaetoides thermophila

Sequence (90 aa):
MSGTYIAHGALIENIILAAPLSGLATSIRLLPDSADLQCTAEITFTETTVSVSPLAESIRDRHTNRKPYESRLPAPEALSAFPDAARPIA

Radius of gyration: 17.48 Å; Cα contacts (8 Å, |Δi|>4): 68; chains: 1; bounding box: 40×37×40 Å

Secondary structure (DSSP, 8-state):
--HHHHHHHHHHHHHHHHGGGGTEEEEEEES--SS-TT--EEEEEEE------HHHHHHHH-----SPPPS-PPPHHHHHT-SSTT----

Solvent-accessible surface area (backbone atoms only — not comparable to full-atom values): 5805 Å² total; per-residue (Å²): 133,65,70,63,61,55,51,51,52,55,48,52,52,52,48,59,50,42,34,19,68,75,21,26,43,74,46,80,39,71,52,71,41,91,89,43,84,81,47,60,59,47,80,48,77,42,84,44,74,68,47,88,48,77,69,38,58,47,65,75,75,62,71,90,80,85,67,88,73,76,98,62,83,77,58,70,70,66,54,64,75,45,84,75,81,72,69,78,85,127

Mean predicted aligned error: 6.62 Å